Protein AF-A0A7W0FZE4-F1 (afdb_monomer_lite)

Foldseek 3Di:
DPDPVVVVVVVVVLLVVLVVLLVVLVVVLVVLVVVLVVLVVVLVVVVVPVDDPVVNVVSVVSNVVSVVSNVVSVVSNVVSHPDDWPWDFFDFVQVLLVVLLVPDDDDDDPDTPTGTGRSVVSSVVSNCVNVVVVVVVVPPPPD

pLDDT: mean 74.41, std 13.2, range [34.94, 94.12]

Radius of gyration: 22.36 Å; chains: 1; bounding box: 50×37×63 Å

Structure (mmCIF, N/CA/C/O backbone):
data_AF-A0A7W0FZE4-F1
#
_entry.id   AF-A0A7W0FZE4-F1
#
loop_
_atom_site.group_PDB
_atom_site.id
_atom_site.type_symbol
_atom_site.label_atom_id
_atom_site.label_alt_id
_atom_site.label_comp_id
_atom_site.label_asym_id
_atom_site.label_entity_id
_atom_site.label_seq_id
_atom_site.pdbx_PDB_ins_code
_atom_site.Cartn_x
_atom_site.Cartn_y
_atom_site.Cartn_z
_atom_site.occupancy
_atom_site.B_iso_or_equiv
_atom_site.auth_seq_id
_atom_site.auth_comp_id
_atom_site.auth_asym_id
_atom_site.auth_atom_id
_atom_site.pdbx_PDB_model_num
ATOM 1 N N . MET A 1 1 ? 21.174 17.751 -33.774 1.00 46.66 1 MET A N 1
ATOM 2 C CA . MET A 1 1 ? 21.409 16.702 -32.756 1.00 46.66 1 MET A CA 1
ATOM 3 C C . MET A 1 1 ? 21.814 17.358 -31.440 1.00 46.66 1 MET A C 1
ATOM 5 O O . MET A 1 1 ? 22.962 17.763 -31.316 1.00 46.66 1 MET A O 1
ATOM 9 N N . LYS A 1 2 ? 20.866 17.532 -30.505 1.00 49.03 2 LYS A N 1
ATOM 10 C CA . LYS A 1 2 ? 21.128 17.797 -29.076 1.00 49.03 2 LYS A CA 1
ATOM 11 C C . LYS A 1 2 ? 19.910 17.554 -28.127 1.00 49.03 2 LYS A C 1
ATOM 13 O O . LYS A 1 2 ? 19.638 18.433 -27.325 1.00 49.03 2 LYS A O 1
ATOM 18 N N . PRO A 1 3 ? 19.155 16.428 -28.194 1.00 51.62 3 PRO A N 1
ATOM 19 C CA . PRO A 1 3 ? 18.077 16.167 -27.219 1.00 51.62 3 PRO A CA 1
ATOM 20 C C . PRO A 1 3 ? 18.468 15.247 -26.038 1.00 51.62 3 PRO A C 1
ATOM 22 O O . PRO A 1 3 ? 17.878 15.344 -24.972 1.00 51.62 3 PRO A O 1
ATOM 25 N N . LEU A 1 4 ? 19.500 14.405 -26.175 1.00 49.78 4 LEU A N 1
ATOM 26 C CA . LEU A 1 4 ? 19.821 13.348 -25.193 1.00 49.78 4 LEU A CA 1
ATOM 27 C C . LEU A 1 4 ? 20.230 13.866 -23.801 1.00 49.78 4 LEU A C 1
ATOM 29 O O . LEU A 1 4 ? 20.031 13.186 -22.803 1.00 49.78 4 LEU A O 1
ATOM 33 N N . SER A 1 5 ? 20.828 15.056 -23.723 1.00 52.50 5 SER A N 1
ATOM 34 C CA . SER A 1 5 ? 21.363 15.599 -22.467 1.00 52.50 5 SER A CA 1
ATOM 35 C C . SER A 1 5 ? 20.271 16.100 -21.521 1.00 52.50 5 SER A C 1
ATOM 37 O O . SER A 1 5 ? 20.448 16.028 -20.312 1.00 52.50 5 SER A O 1
ATOM 39 N N . THR A 1 6 ? 19.160 16.594 -22.067 1.00 56.72 6 THR A N 1
ATOM 40 C CA . THR A 1 6 ? 18.057 17.174 -21.291 1.00 56.72 6 THR A CA 1
ATOM 41 C C . THR A 1 6 ? 17.169 16.075 -20.708 1.00 56.72 6 THR A C 1
ATOM 43 O O . THR A 1 6 ? 16.896 16.092 -19.517 1.00 56.72 6 THR A O 1
ATOM 46 N N . GLU A 1 7 ? 16.848 15.041 -21.494 1.00 57.66 7 GLU A N 1
ATOM 47 C CA . GLU A 1 7 ? 16.083 13.873 -21.020 1.00 57.66 7 GLU A CA 1
ATOM 48 C C .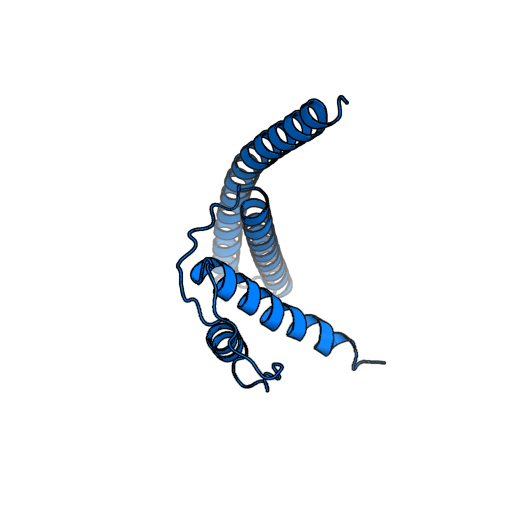 GLU A 1 7 ? 16.814 13.097 -19.908 1.00 57.66 7 GLU A C 1
ATOM 50 O O . GLU A 1 7 ? 16.187 12.626 -18.961 1.00 57.66 7 GLU A O 1
ATOM 55 N N . LEU A 1 8 ? 18.148 12.991 -19.982 1.00 58.59 8 LEU A N 1
ATOM 56 C CA . LEU A 1 8 ? 18.961 12.370 -18.927 1.00 58.59 8 LEU A CA 1
ATOM 57 C C . LEU A 1 8 ? 18.994 13.208 -17.639 1.00 58.59 8 LEU A C 1
ATOM 59 O O . LEU A 1 8 ? 18.954 12.639 -16.549 1.00 58.59 8 LEU A O 1
ATOM 63 N N . GLN A 1 9 ? 19.034 14.539 -17.753 1.00 60.41 9 GLN A N 1
ATOM 64 C CA . GLN A 1 9 ? 18.969 15.447 -16.601 1.00 60.41 9 GLN A CA 1
ATOM 65 C C . GLN A 1 9 ? 17.586 15.428 -15.936 1.00 60.41 9 GLN A C 1
ATOM 67 O O . GLN A 1 9 ? 17.497 15.416 -14.707 1.00 60.41 9 GLN A O 1
ATOM 72 N N . ASP A 1 10 ? 16.517 15.348 -16.727 1.00 63.34 10 ASP A N 1
ATOM 73 C CA . ASP A 1 10 ? 15.149 15.227 -16.218 1.00 63.34 10 ASP A CA 1
ATOM 74 C C . ASP A 1 10 ? 14.939 13.882 -15.504 1.00 63.34 10 ASP A C 1
ATOM 76 O O . ASP A 1 10 ? 14.364 13.838 -14.415 1.00 63.34 10 ASP A O 1
ATOM 80 N N . ALA A 1 11 ? 15.480 12.787 -16.052 1.00 66.50 11 ALA A N 1
ATOM 81 C CA . ALA A 1 11 ? 15.430 11.466 -15.425 1.00 66.50 11 ALA A CA 1
ATOM 82 C C . ALA A 1 11 ? 16.204 11.405 -14.094 1.00 66.50 11 ALA A C 1
ATOM 84 O O . ALA A 1 11 ? 15.741 10.788 -13.132 1.00 66.50 11 ALA A O 1
ATOM 85 N N . GLU A 1 12 ? 17.367 12.054 -14.011 1.00 68.38 12 GLU A N 1
ATOM 86 C CA . GLU A 1 12 ? 18.157 12.123 -12.779 1.00 68.38 12 GLU A CA 1
ATOM 87 C C . GLU A 1 12 ? 17.472 12.983 -11.705 1.00 68.38 12 GLU A C 1
ATOM 89 O O . GLU A 1 12 ? 17.361 12.552 -10.556 1.00 68.38 12 GLU A O 1
ATOM 94 N N . THR A 1 13 ? 16.897 14.122 -12.097 1.00 65.88 13 THR A N 1
ATOM 95 C CA . THR A 1 13 ? 16.111 14.993 -11.206 1.00 65.88 13 THR A CA 1
ATOM 96 C C . THR A 1 13 ? 14.873 14.270 -10.663 1.00 65.88 13 THR A C 1
ATOM 98 O O . THR A 1 13 ? 14.577 14.330 -9.468 1.00 65.88 13 THR A O 1
ATOM 101 N N . LEU A 1 14 ? 14.166 13.519 -11.514 1.00 64.12 14 LEU A N 1
ATOM 102 C CA . LEU A 1 14 ? 13.034 12.684 -11.102 1.00 64.12 14 LEU A CA 1
ATOM 103 C C . LEU A 1 14 ? 13.459 11.570 -10.136 1.00 64.12 14 LEU A C 1
ATOM 105 O O . LEU A 1 14 ? 12.731 11.265 -9.189 1.00 64.12 14 LEU A O 1
ATOM 109 N N . ARG A 1 15 ? 14.647 10.985 -10.325 1.00 67.75 15 ARG A N 1
ATOM 110 C CA . ARG A 1 15 ? 15.198 9.960 -9.426 1.00 67.75 15 ARG A CA 1
ATOM 111 C C . ARG A 1 15 ? 15.532 10.529 -8.048 1.00 67.75 15 ARG A C 1
ATOM 113 O O . ARG A 1 15 ? 15.237 9.891 -7.033 1.00 67.75 15 ARG A O 1
ATOM 120 N N . GLU A 1 16 ? 16.141 11.709 -7.998 1.00 67.94 16 GLU A N 1
ATOM 121 C CA . GLU A 1 16 ? 16.440 12.406 -6.743 1.00 67.94 16 GLU A CA 1
ATOM 122 C C . GLU A 1 16 ? 15.157 12.796 -6.004 1.00 67.94 16 GLU A C 1
ATOM 124 O O . GLU A 1 16 ? 15.037 12.546 -4.801 1.00 67.94 16 GLU A O 1
ATOM 129 N N . LEU A 1 17 ? 14.154 13.297 -6.731 1.00 65.06 17 LEU A N 1
ATOM 130 C CA . LEU A 1 17 ? 12.839 13.613 -6.179 1.00 65.06 17 LEU A CA 1
ATOM 131 C C . LEU A 1 17 ? 12.129 12.367 -5.632 1.00 65.06 17 LEU A C 1
ATOM 133 O O . LEU A 1 17 ? 11.588 12.408 -4.525 1.00 65.06 17 LEU A O 1
ATOM 137 N N . GLY A 1 18 ? 12.160 11.250 -6.362 1.00 68.50 18 GLY A N 1
ATOM 138 C CA . GLY A 1 18 ? 11.609 9.973 -5.904 1.00 68.50 18 GLY A CA 1
ATOM 139 C C . GLY A 1 18 ? 12.294 9.477 -4.629 1.00 68.50 18 GLY A C 1
ATOM 140 O O . GLY A 1 18 ? 11.632 9.131 -3.650 1.00 68.50 18 GLY A O 1
ATOM 141 N N . SER A 1 19 ? 13.624 9.560 -4.582 1.00 69.88 19 SER A N 1
ATOM 142 C CA . SER A 1 19 ? 14.424 9.158 -3.418 1.00 69.88 19 SER A CA 1
ATOM 143 C C . SER A 1 19 ? 14.140 10.024 -2.183 1.00 69.88 19 SER A C 1
ATOM 145 O O . SER A 1 19 ? 13.963 9.495 -1.084 1.00 69.88 19 SER A O 1
ATOM 147 N N . ALA A 1 20 ? 14.028 11.345 -2.352 1.00 67.56 20 ALA A N 1
ATOM 148 C CA . ALA A 1 20 ? 13.650 12.263 -1.277 1.00 67.56 20 ALA A CA 1
ATOM 149 C C . ALA A 1 20 ? 12.204 12.030 -0.804 1.00 67.56 20 ALA A C 1
ATOM 151 O O . ALA A 1 20 ? 11.928 12.027 0.397 1.00 67.56 20 ALA A O 1
ATOM 152 N N . SER A 1 21 ? 11.290 11.751 -1.737 1.00 70.75 21 SER A N 1
ATOM 153 C CA . SER A 1 21 ? 9.891 11.435 -1.431 1.00 70.75 21 SER A CA 1
ATOM 154 C C . SER A 1 21 ? 9.772 10.169 -0.582 1.00 70.75 21 SER A C 1
ATOM 156 O O . SER A 1 21 ? 8.981 10.131 0.356 1.00 70.75 21 SER A O 1
ATOM 158 N N . VAL A 1 22 ? 10.605 9.152 -0.824 1.00 76.25 22 VAL A N 1
ATOM 159 C CA . VAL A 1 22 ? 10.628 7.924 -0.010 1.00 76.25 22 VAL A CA 1
ATOM 160 C C . VAL A 1 22 ? 10.964 8.209 1.457 1.00 76.25 22 VAL A C 1
ATOM 162 O O . VAL A 1 22 ? 10.358 7.599 2.340 1.00 76.25 22 VAL A O 1
ATOM 165 N N . LEU A 1 23 ? 11.896 9.128 1.729 1.00 72.75 23 LEU A N 1
ATOM 166 C CA . LEU A 1 23 ? 12.261 9.515 3.097 1.00 72.75 23 LEU A CA 1
ATOM 167 C C . LEU A 1 23 ? 11.112 10.245 3.797 1.00 72.75 23 LEU A C 1
ATOM 169 O O . LEU A 1 23 ? 10.756 9.894 4.921 1.00 72.75 23 LEU A O 1
ATOM 173 N N . ILE A 1 24 ? 10.482 11.200 3.108 1.00 73.94 24 ILE A N 1
ATOM 174 C CA . ILE A 1 24 ? 9.323 11.938 3.632 1.00 73.94 24 ILE A CA 1
ATOM 175 C C . ILE A 1 24 ? 8.182 10.971 3.957 1.00 73.94 24 ILE A C 1
ATOM 177 O O . ILE A 1 24 ? 7.572 11.043 5.023 1.00 73.94 24 ILE A O 1
ATOM 181 N N . VAL A 1 25 ? 7.913 10.025 3.060 1.00 79.69 25 VAL A N 1
ATOM 182 C CA . VAL A 1 25 ? 6.827 9.070 3.257 1.00 79.69 25 VAL A CA 1
ATOM 183 C C . VAL A 1 25 ? 7.134 8.065 4.372 1.00 79.69 25 VAL A C 1
ATOM 185 O O . VAL A 1 25 ? 6.227 7.674 5.107 1.00 79.69 25 VAL A O 1
ATOM 188 N N . HIS A 1 26 ? 8.394 7.665 4.553 1.00 78.25 26 HIS A N 1
ATOM 189 C CA . HIS A 1 26 ? 8.792 6.856 5.705 1.00 78.25 26 HIS A CA 1
ATOM 190 C C . HIS A 1 26 ? 8.488 7.572 7.032 1.00 78.25 26 HIS A C 1
ATOM 192 O O . HIS A 1 26 ? 7.873 6.981 7.924 1.00 78.25 26 HIS A O 1
ATOM 198 N N . ASP A 1 27 ? 8.862 8.846 7.150 1.00 78.25 27 ASP A N 1
ATOM 199 C CA . ASP A 1 27 ? 8.615 9.629 8.363 1.00 78.25 27 ASP A CA 1
ATOM 200 C C . ASP A 1 27 ? 7.121 9.830 8.624 1.00 78.25 27 ASP A C 1
ATOM 202 O O . ASP A 1 27 ? 6.651 9.624 9.748 1.00 78.25 27 ASP A O 1
ATOM 206 N N . LEU A 1 28 ? 6.344 10.130 7.583 1.00 77.56 28 LEU A N 1
ATOM 207 C CA . LEU A 1 28 ? 4.891 10.229 7.697 1.00 77.56 28 LEU A CA 1
ATOM 208 C C . LEU A 1 28 ? 4.257 8.885 8.100 1.00 77.56 28 LEU A C 1
ATOM 210 O O . LEU A 1 28 ? 3.383 8.856 8.968 1.00 77.56 28 LEU A O 1
ATOM 214 N N . LYS A 1 29 ? 4.730 7.752 7.559 1.00 80.69 29 LYS A N 1
ATOM 215 C CA . LYS A 1 29 ? 4.275 6.408 7.960 1.00 80.69 29 LYS A CA 1
ATOM 216 C C . LYS A 1 29 ? 4.516 6.147 9.441 1.00 80.69 29 LYS A C 1
ATOM 218 O O . LYS A 1 29 ? 3.639 5.604 10.116 1.00 80.69 29 LYS A O 1
ATOM 223 N N . ASN A 1 30 ? 5.658 6.576 9.966 1.00 75.94 30 ASN A N 1
ATOM 224 C CA . ASN A 1 30 ? 5.944 6.471 11.392 1.00 75.94 30 ASN A CA 1
ATOM 225 C C . ASN A 1 30 ? 5.002 7.338 12.234 1.00 75.94 30 ASN A C 1
ATOM 227 O O . ASN A 1 30 ? 4.467 6.848 13.232 1.00 75.94 30 ASN A O 1
ATOM 231 N N . GLN A 1 31 ? 4.730 8.578 11.817 1.00 78.12 31 GLN A N 1
ATOM 232 C CA . GLN A 1 31 ? 3.784 9.446 12.524 1.00 78.12 31 GLN A CA 1
ATOM 233 C C . GLN A 1 31 ? 2.360 8.874 12.535 1.00 78.12 31 GLN A C 1
ATOM 235 O O . GLN A 1 31 ? 1.725 8.841 13.592 1.00 78.12 31 GLN A O 1
ATOM 240 N N . LEU A 1 32 ? 1.872 8.353 11.404 1.00 84.69 32 LEU A N 1
ATOM 241 C CA . LEU A 1 32 ? 0.543 7.738 11.339 1.00 84.69 32 LEU A CA 1
ATOM 242 C C . LEU A 1 32 ? 0.441 6.471 12.188 1.00 84.69 32 LEU A C 1
ATOM 244 O O . LEU A 1 3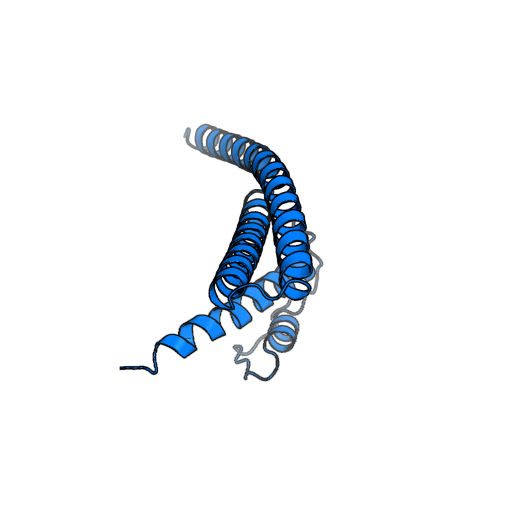2 ? -0.564 6.273 12.871 1.00 84.69 32 LEU A O 1
ATOM 248 N N . ASN A 1 33 ? 1.481 5.633 12.199 1.00 78.38 33 ASN A N 1
ATOM 249 C CA . ASN A 1 33 ? 1.520 4.455 13.065 1.00 78.38 33 ASN A CA 1
ATOM 250 C C . ASN A 1 33 ? 1.474 4.847 14.550 1.00 78.38 33 ASN A C 1
ATOM 252 O O . ASN A 1 33 ? 0.752 4.220 15.329 1.00 78.38 33 ASN A O 1
ATOM 256 N N . GLY A 1 34 ? 2.187 5.911 14.937 1.00 76.81 34 GLY A N 1
ATOM 257 C CA . GLY A 1 34 ? 2.117 6.480 16.283 1.00 76.81 34 GLY A CA 1
ATOM 258 C C . GLY A 1 34 ? 0.708 6.967 16.635 1.00 76.81 34 GLY A C 1
ATOM 259 O O . GLY A 1 34 ? 0.152 6.574 17.661 1.00 76.81 34 GLY A O 1
ATOM 260 N N . LEU A 1 35 ? 0.082 7.753 15.753 1.00 80.81 35 LEU A N 1
ATOM 261 C CA . LEU A 1 35 ? -1.298 8.226 15.923 1.00 80.81 35 LEU A CA 1
ATOM 262 C C . LEU A 1 35 ? -2.297 7.068 16.034 1.00 80.81 35 LEU A C 1
ATOM 264 O O . LEU A 1 35 ? -3.182 7.101 16.891 1.00 80.81 35 LEU A O 1
ATOM 268 N N . LYS A 1 36 ? -2.128 6.010 15.232 1.00 83.44 36 LYS A N 1
ATOM 269 C CA . LYS A 1 36 ? -2.979 4.815 15.276 1.00 83.44 36 LYS A CA 1
ATOM 270 C C . LYS A 1 36 ? -2.872 4.115 16.626 1.00 83.44 36 LYS A C 1
ATOM 272 O O . LYS A 1 36 ? -3.894 3.705 17.179 1.00 83.44 36 LYS A O 1
ATOM 277 N N . LEU A 1 37 ? -1.661 3.993 17.173 1.00 79.12 37 LEU A N 1
ATOM 278 C CA . LEU A 1 37 ? -1.435 3.401 18.492 1.00 79.12 37 LEU A CA 1
ATOM 279 C C . LEU A 1 37 ? -2.161 4.195 19.585 1.00 79.12 37 LEU A C 1
ATOM 281 O O . LEU A 1 37 ? -2.885 3.604 20.389 1.00 79.12 37 LEU A O 1
ATOM 285 N N . TYR A 1 38 ? -2.025 5.525 19.581 1.00 75.69 38 TYR A N 1
ATOM 286 C CA . TYR A 1 38 ? -2.707 6.388 20.547 1.00 75.69 38 TYR A CA 1
ATOM 287 C C . TYR A 1 38 ? -4.231 6.325 20.409 1.00 75.69 38 TYR A C 1
ATOM 289 O O . TYR A 1 38 ? -4.924 6.175 21.416 1.00 75.69 38 TYR A O 1
ATOM 297 N N . ALA A 1 39 ? -4.759 6.364 19.183 1.00 81.38 39 ALA A N 1
ATOM 298 C CA . ALA A 1 39 ? -6.191 6.238 18.923 1.00 81.38 39 ALA A CA 1
ATOM 299 C C . ALA A 1 39 ? -6.734 4.871 19.374 1.00 81.38 39 ALA A C 1
ATOM 301 O O . ALA A 1 39 ? -7.775 4.796 20.023 1.00 81.38 39 ALA A O 1
ATOM 302 N N . THR A 1 40 ? -5.994 3.788 19.121 1.00 79.31 40 THR A N 1
ATOM 303 C CA . THR A 1 40 ? -6.359 2.431 19.563 1.00 79.31 40 THR A CA 1
ATOM 304 C C . THR A 1 40 ? -6.358 2.317 21.088 1.00 79.31 40 THR A C 1
ATOM 306 O O . THR A 1 40 ? -7.278 1.742 21.673 1.00 79.31 40 THR A O 1
ATOM 309 N N . PHE A 1 41 ? -5.351 2.889 21.755 1.00 79.44 41 PHE A N 1
ATOM 310 C CA . PHE A 1 41 ? -5.291 2.927 23.215 1.00 79.44 41 PHE A CA 1
ATOM 311 C C . PHE A 1 41 ? -6.452 3.733 23.809 1.00 79.44 41 PHE A C 1
ATOM 313 O O . PHE A 1 41 ? -7.083 3.290 24.773 1.00 79.44 41 PHE A O 1
ATOM 320 N N . LEU A 1 42 ? -6.772 4.883 23.209 1.00 80.50 42 LEU A N 1
ATOM 321 C CA . LEU A 1 42 ? -7.904 5.711 23.612 1.00 80.50 42 LEU A CA 1
ATOM 322 C C . LEU A 1 42 ? -9.227 4.952 23.458 1.00 80.50 42 LEU A C 1
ATOM 324 O O . LEU A 1 42 ? -9.998 4.915 24.418 1.00 80.50 42 LEU A O 1
ATOM 328 N N . ARG A 1 43 ? -9.435 4.264 22.325 1.00 80.88 43 ARG A N 1
ATOM 329 C CA . ARG A 1 43 ? -10.609 3.407 22.091 1.00 80.88 43 ARG A CA 1
ATOM 330 C C . ARG A 1 43 ? -10.760 2.360 23.189 1.00 80.88 43 ARG A C 1
ATOM 332 O O . ARG A 1 43 ? -11.789 2.306 23.849 1.00 80.88 43 ARG A O 1
ATOM 339 N N . LYS A 1 44 ? -9.695 1.602 23.465 1.00 81.06 44 LYS A N 1
ATOM 340 C CA . LYS A 1 44 ? -9.689 0.535 24.479 1.00 81.06 44 LYS A CA 1
ATOM 341 C C . LYS A 1 44 ? -9.949 1.055 25.898 1.00 81.06 44 LYS A C 1
ATOM 343 O O . LYS A 1 44 ? -10.507 0.343 26.729 1.00 81.06 44 LYS A O 1
ATOM 348 N N . ARG A 1 45 ? -9.522 2.283 26.212 1.00 77.25 45 ARG A N 1
ATOM 349 C CA . ARG A 1 45 ? -9.806 2.931 27.504 1.00 77.25 45 ARG A CA 1
ATOM 350 C C . ARG A 1 45 ? -11.263 3.387 27.598 1.00 77.25 45 ARG A C 1
ATOM 352 O O . ARG A 1 45 ? -11.856 3.313 28.671 1.00 77.25 45 ARG A O 1
ATOM 359 N N . MET A 1 46 ? -11.826 3.839 26.483 1.00 78.81 46 MET A N 1
ATOM 360 C CA . MET A 1 46 ? -13.217 4.267 26.401 1.00 78.81 46 MET A CA 1
ATOM 361 C C . MET A 1 46 ? -14.192 3.100 26.377 1.00 78.81 46 MET A C 1
ATOM 363 O O . MET A 1 46 ? -15.221 3.221 27.006 1.00 78.81 46 MET A O 1
ATOM 367 N N . GLU A 1 47 ? -13.845 1.955 25.789 1.00 78.06 47 GLU A N 1
ATOM 368 C CA . GLU A 1 47 ? -14.638 0.715 25.885 1.00 78.06 47 GLU A CA 1
ATOM 369 C C . GLU A 1 47 ? -14.792 0.227 27.343 1.00 78.06 47 GLU A C 1
ATOM 371 O O . GLU A 1 47 ? -15.754 -0.455 27.676 1.00 78.06 47 GLU A O 1
ATOM 376 N N . LYS A 1 48 ? -13.844 0.572 28.230 1.00 75.44 48 LYS A N 1
ATOM 377 C CA . LYS A 1 48 ? -13.875 0.236 29.668 1.00 75.44 48 LYS A CA 1
ATOM 378 C C . LYS A 1 48 ? -14.608 1.256 30.540 1.00 75.44 48 LYS A C 1
ATOM 380 O O . LYS A 1 48 ? -14.794 1.014 31.728 1.00 75.44 48 LYS A O 1
ATOM 385 N N . SER A 1 49 ? -14.934 2.414 29.982 1.00 64.31 49 SER A N 1
ATOM 386 C CA . SER A 1 49 ? -15.680 3.472 30.659 1.00 64.31 49 SER A CA 1
ATOM 387 C C . SER A 1 49 ? -17.079 3.476 30.037 1.00 64.31 49 SER A C 1
ATOM 389 O O . SER A 1 49 ? -17.183 3.221 28.848 1.00 64.31 49 SER A O 1
ATOM 391 N N . GLU A 1 50 ? -18.161 3.758 30.758 1.00 70.75 50 GLU A N 1
ATOM 392 C CA . GLU A 1 50 ? -19.514 3.870 30.161 1.00 70.75 50 GLU A CA 1
ATOM 393 C C . GLU A 1 50 ? -19.644 5.150 29.300 1.00 70.75 50 GLU A C 1
ATOM 395 O O . GLU A 1 50 ? -20.447 6.041 29.563 1.00 70.75 50 GLU A O 1
ATOM 400 N N . ARG A 1 51 ? -18.762 5.306 28.310 1.00 66.81 51 ARG A N 1
ATOM 401 C CA . ARG A 1 51 ? -18.674 6.455 27.412 1.00 66.81 51 ARG A CA 1
ATOM 402 C C . ARG A 1 51 ? -19.735 6.346 26.310 1.00 66.81 51 ARG A C 1
ATOM 404 O O . ARG A 1 51 ? -20.078 5.231 25.917 1.00 66.81 51 ARG A O 1
ATOM 411 N N . PRO A 1 52 ? -20.219 7.480 25.771 1.00 73.94 52 PRO A N 1
ATOM 412 C CA . PRO A 1 52 ? -21.205 7.483 24.693 1.00 73.94 52 PRO A CA 1
ATOM 413 C C . PRO A 1 52 ? -20.702 6.738 23.447 1.00 73.94 52 PRO A C 1
ATOM 415 O O . PRO A 1 52 ? -19.535 6.871 23.070 1.00 73.94 52 PRO A O 1
ATOM 418 N N . ALA A 1 53 ? -21.592 5.991 22.787 1.00 73.50 53 ALA A N 1
ATOM 419 C CA . ALA A 1 53 ? -21.281 5.219 21.578 1.00 73.50 53 ALA A CA 1
ATOM 420 C C . ALA A 1 53 ? -20.695 6.091 20.448 1.00 73.50 53 ALA A C 1
ATOM 422 O O . ALA A 1 53 ? -19.768 5.666 19.758 1.00 73.50 53 ALA A O 1
ATOM 423 N N . ASP A 1 54 ? -21.156 7.336 20.333 1.00 67.44 54 ASP A N 1
ATOM 424 C CA . ASP A 1 54 ? -20.721 8.305 19.321 1.00 67.44 54 ASP A CA 1
ATOM 425 C C . ASP A 1 54 ? -19.218 8.637 19.426 1.00 67.44 54 ASP A C 1
ATOM 427 O O . ASP A 1 54 ? -18.525 8.810 18.416 1.00 67.44 54 ASP A O 1
ATOM 431 N N . GLU A 1 55 ? -18.669 8.684 20.649 1.00 72.62 55 GLU A N 1
ATOM 432 C CA . GLU A 1 55 ? -17.238 8.936 20.851 1.00 72.62 55 GLU A CA 1
ATOM 433 C C . GLU A 1 55 ? -16.392 7.723 20.408 1.00 72.62 55 GLU A C 1
ATOM 435 O O . GLU A 1 55 ? -15.304 7.887 19.848 1.00 72.62 55 GLU A O 1
ATOM 440 N N . LEU A 1 56 ? -16.897 6.498 20.608 1.00 76.69 56 LEU A N 1
ATOM 441 C CA . LEU A 1 56 ? -16.245 5.266 20.149 1.00 76.69 56 LEU A CA 1
ATOM 442 C C . LEU A 1 56 ? -16.281 5.139 18.622 1.00 76.69 56 LEU A C 1
ATOM 444 O O . LEU A 1 56 ? -15.267 4.778 18.016 1.00 76.69 56 LEU A O 1
ATOM 448 N N . GLU A 1 57 ? -17.408 5.481 17.995 1.00 75.00 57 GLU A N 1
ATOM 449 C CA . GLU A 1 57 ? -17.546 5.502 16.536 1.00 75.00 57 GLU A CA 1
ATOM 450 C C . GLU A 1 57 ? -16.593 6.525 15.900 1.00 75.00 57 GLU A C 1
ATOM 452 O O . GLU A 1 57 ? -15.906 6.224 14.920 1.00 75.00 57 GLU A O 1
ATOM 457 N N . THR A 1 58 ? -16.478 7.716 16.495 1.00 75.19 58 THR A N 1
ATOM 458 C CA . THR A 1 58 ? -15.549 8.759 16.034 1.00 75.19 58 THR A CA 1
ATOM 459 C C . THR A 1 58 ? -14.100 8.266 16.049 1.00 75.19 58 THR A C 1
ATOM 461 O O . THR A 1 58 ? -13.355 8.466 15.085 1.00 75.19 58 THR A O 1
ATOM 464 N N . ILE A 1 59 ? -13.692 7.554 17.103 1.00 82.56 59 ILE A N 1
ATOM 465 C CA . ILE A 1 59 ? -12.347 6.973 17.185 1.00 82.56 59 ILE A CA 1
ATOM 466 C C . ILE A 1 59 ? -12.160 5.840 16.177 1.00 82.56 59 ILE A C 1
ATOM 468 O O . ILE A 1 59 ? -11.092 5.738 15.573 1.00 82.56 59 ILE A O 1
ATOM 472 N N . ALA A 1 60 ? -13.176 5.006 15.954 1.00 78.06 60 ALA A N 1
ATOM 473 C CA . ALA A 1 60 ? -13.116 3.971 14.927 1.00 78.06 60 ALA A CA 1
ATOM 474 C C . ALA A 1 60 ? -12.890 4.580 13.530 1.00 78.06 60 ALA A C 1
ATOM 476 O O . ALA A 1 60 ? -12.011 4.119 12.799 1.00 78.06 60 ALA A O 1
ATOM 477 N N . LYS A 1 61 ? -13.598 5.669 13.196 1.00 76.44 61 LYS A N 1
ATOM 478 C CA . LYS A 1 61 ? -13.408 6.412 11.938 1.00 76.44 61 LYS A CA 1
ATOM 479 C C . LYS A 1 61 ? -12.012 7.033 11.828 1.00 76.44 61 LYS A C 1
ATOM 481 O O . LYS A 1 61 ? -11.408 6.962 10.759 1.00 76.44 61 LYS A O 1
ATOM 486 N N . LEU A 1 62 ? -11.472 7.585 12.919 1.00 79.38 62 LEU A N 1
ATOM 487 C CA . LEU A 1 62 ? -10.096 8.101 12.961 1.00 79.38 62 LEU A CA 1
ATOM 488 C C . LEU A 1 62 ? -9.063 7.001 12.698 1.00 79.38 62 LEU A C 1
ATOM 490 O O . LEU A 1 62 ? -8.173 7.186 11.871 1.00 79.38 62 LEU A O 1
ATOM 494 N N . ILE A 1 63 ? -9.196 5.845 13.354 1.00 81.25 63 ILE A N 1
ATOM 495 C CA . ILE A 1 63 ? -8.306 4.696 13.135 1.00 81.25 63 ILE A CA 1
ATOM 496 C C . ILE A 1 63 ? -8.369 4.247 11.671 1.00 81.25 63 ILE A C 1
ATOM 498 O O . ILE A 1 63 ? -7.321 4.094 11.047 1.00 81.25 63 ILE A O 1
ATOM 502 N N . ALA A 1 64 ? -9.571 4.112 11.103 1.00 76.25 64 ALA A N 1
ATOM 503 C CA . ALA A 1 64 ? -9.744 3.731 9.702 1.00 76.25 64 ALA A CA 1
ATOM 5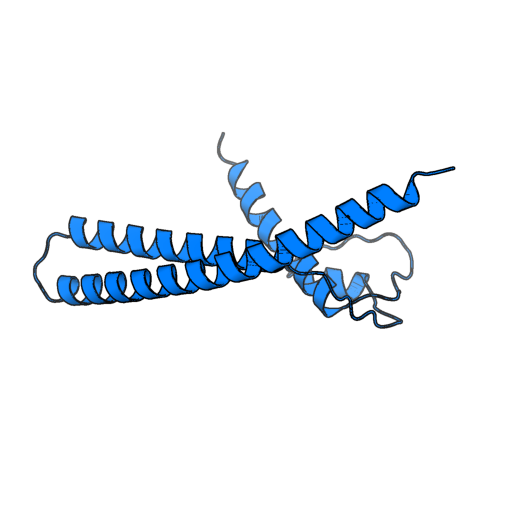04 C C . ALA A 1 64 ? -9.119 4.755 8.734 1.00 76.25 64 ALA A C 1
ATOM 506 O O . ALA A 1 64 ? -8.505 4.381 7.737 1.00 76.25 64 ALA A O 1
ATOM 507 N N . GLY A 1 65 ? -9.231 6.055 9.028 1.00 76.31 65 GLY A N 1
ATOM 508 C CA . GLY A 1 65 ? -8.578 7.110 8.249 1.00 76.31 65 GLY A CA 1
ATOM 509 C C . GLY A 1 65 ? -7.049 7.024 8.287 1.00 76.31 65 GLY A C 1
ATOM 510 O O . GLY A 1 65 ? -6.403 7.136 7.247 1.00 76.31 65 GLY A O 1
ATOM 511 N N . LEU A 1 66 ? -6.474 6.763 9.465 1.00 83.00 66 LEU A N 1
ATOM 512 C CA . LEU A 1 66 ? -5.028 6.573 9.634 1.00 83.00 66 LEU A CA 1
ATOM 513 C C . LEU A 1 66 ? -4.519 5.337 8.885 1.00 83.00 66 LEU A C 1
ATOM 515 O O . LEU A 1 66 ? -3.444 5.378 8.291 1.00 83.00 66 LEU A O 1
ATOM 519 N N . GLU A 1 67 ? -5.290 4.250 8.890 1.00 81.00 67 GLU A N 1
ATOM 520 C CA . GLU A 1 67 ? -4.967 3.036 8.137 1.00 81.00 67 GLU A CA 1
ATOM 521 C C . GLU A 1 67 ? -4.953 3.282 6.629 1.00 81.00 67 GLU A C 1
ATOM 523 O O . GLU A 1 67 ? -3.988 2.892 5.970 1.00 81.00 67 GLU A O 1
ATOM 528 N N . ARG A 1 68 ? -5.966 3.980 6.094 1.00 77.00 68 ARG A N 1
ATOM 529 C CA . ARG A 1 68 ? -6.004 4.357 4.673 1.00 77.00 68 ARG A CA 1
ATOM 5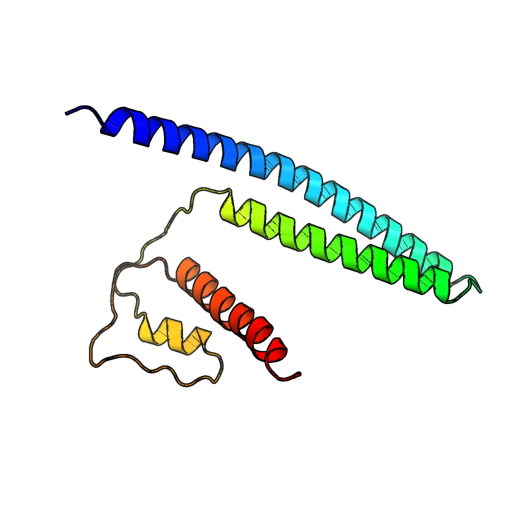30 C C . ARG A 1 68 ? -4.796 5.201 4.282 1.00 77.00 68 ARG A C 1
ATOM 532 O O . ARG A 1 68 ? -4.063 4.825 3.376 1.00 77.00 68 ARG A O 1
ATOM 539 N N . ALA A 1 69 ? -4.514 6.261 5.037 1.00 75.56 69 ALA A N 1
ATOM 540 C CA . ALA A 1 69 ? -3.382 7.136 4.749 1.00 75.56 69 ALA A CA 1
ATOM 541 C C . ALA A 1 69 ? -2.024 6.402 4.838 1.00 75.56 69 ALA A C 1
ATOM 543 O O . ALA A 1 69 ? -1.126 6.654 4.034 1.00 75.56 69 ALA A O 1
ATOM 544 N N . ALA A 1 70 ? -1.864 5.436 5.753 1.00 77.94 70 ALA A N 1
ATOM 545 C CA . ALA A 1 70 ? -0.675 4.578 5.802 1.00 77.94 70 ALA A CA 1
ATOM 546 C C . ALA A 1 70 ? -0.552 3.647 4.577 1.00 77.94 70 ALA A C 1
ATOM 548 O O . ALA A 1 70 ? 0.567 3.366 4.120 1.00 77.94 70 ALA A O 1
ATOM 549 N N . GLY A 1 71 ? -1.686 3.184 4.044 1.00 75.62 71 GLY A N 1
ATOM 550 C CA . GLY A 1 71 ? -1.775 2.442 2.787 1.00 75.62 71 GLY A CA 1
ATOM 551 C C . GLY A 1 71 ? -1.336 3.284 1.589 1.00 75.62 71 GLY A C 1
ATOM 552 O O . GLY A 1 71 ? -0.401 2.894 0.887 1.00 75.62 71 GLY A O 1
ATOM 553 N N . ASP A 1 72 ? -1.917 4.473 1.425 1.00 74.56 72 ASP A N 1
ATOM 554 C CA . ASP A 1 72 ? -1.619 5.399 0.321 1.00 74.56 72 ASP A CA 1
ATOM 555 C C . ASP A 1 72 ? -0.136 5.786 0.286 1.00 74.56 72 ASP A C 1
ATOM 557 O O . ASP A 1 72 ? 0.522 5.775 -0.753 1.00 74.56 72 ASP A O 1
ATOM 561 N N . MET A 1 73 ? 0.444 6.037 1.455 1.00 77.12 73 MET A N 1
ATOM 562 C CA . MET A 1 73 ? 1.876 6.285 1.593 1.00 77.12 73 MET A CA 1
ATOM 563 C C . MET A 1 73 ? 2.739 5.093 1.180 1.00 77.12 73 MET A C 1
ATOM 565 O O . MET A 1 73 ? 3.776 5.249 0.537 1.00 77.12 73 MET A O 1
ATOM 569 N N . THR A 1 74 ? 2.320 3.876 1.513 1.00 76.44 74 THR A N 1
ATOM 570 C CA . THR A 1 74 ? 3.052 2.682 1.077 1.00 76.44 74 THR A CA 1
ATOM 571 C C . THR A 1 74 ? 3.054 2.569 -0.453 1.00 76.44 74 THR A C 1
ATOM 573 O O . THR A 1 74 ? 4.085 2.213 -1.028 1.00 76.44 74 THR A O 1
ATOM 576 N N . LEU A 1 75 ? 1.960 2.959 -1.118 1.00 70.75 75 LEU A N 1
ATOM 577 C CA . LEU A 1 75 ? 1.900 3.053 -2.580 1.00 70.75 75 LEU A CA 1
ATOM 578 C C . LEU A 1 75 ? 2.826 4.149 -3.126 1.00 70.75 75 LEU A C 1
ATOM 580 O O . LEU A 1 75 ? 3.595 3.881 -4.046 1.00 70.75 75 LEU A O 1
ATOM 584 N N . LEU A 1 76 ? 2.828 5.348 -2.534 1.00 70.94 76 LEU A N 1
ATOM 585 C CA . LEU A 1 76 ? 3.718 6.441 -2.952 1.00 70.94 76 LEU A CA 1
ATOM 586 C C . LEU A 1 76 ? 5.203 6.063 -2.858 1.00 70.94 76 LEU A C 1
ATOM 588 O O . LEU A 1 76 ? 5.965 6.345 -3.779 1.00 70.94 76 LEU A O 1
ATOM 592 N N . VAL A 1 77 ? 5.624 5.369 -1.794 1.00 73.75 77 VAL A N 1
ATOM 593 C CA . VAL A 1 77 ? 7.004 4.849 -1.680 1.00 73.75 77 VAL A CA 1
ATOM 594 C C . VAL A 1 77 ? 7.309 3.844 -2.778 1.00 73.75 77 VAL A C 1
ATOM 596 O O . VAL A 1 77 ? 8.412 3.854 -3.320 1.00 73.75 77 VAL A O 1
ATOM 599 N N . ARG A 1 78 ? 6.354 2.965 -3.091 1.00 70.38 78 ARG A N 1
ATOM 600 C CA . ARG A 1 78 ? 6.525 1.937 -4.117 1.00 70.38 78 ARG A CA 1
ATOM 601 C C . ARG A 1 78 ? 6.725 2.558 -5.499 1.00 70.38 78 ARG A C 1
ATOM 603 O O . ARG A 1 78 ? 7.623 2.125 -6.209 1.00 70.38 78 ARG A O 1
ATOM 610 N N . TYR A 1 79 ? 5.963 3.596 -5.841 1.00 66.94 79 TYR A N 1
ATOM 611 C CA . TYR A 1 79 ? 6.110 4.310 -7.116 1.00 66.94 79 TYR A CA 1
ATOM 612 C C . TYR A 1 79 ? 7.285 5.297 -7.145 1.00 66.94 79 TYR A C 1
ATOM 614 O O . TYR A 1 79 ? 7.806 5.592 -8.215 1.00 66.94 79 TYR A O 1
ATOM 622 N N . GLY A 1 80 ? 7.725 5.796 -5.987 1.00 66.88 80 GLY A N 1
ATOM 623 C CA . GLY A 1 80 ? 8.855 6.722 -5.883 1.00 66.88 80 GLY A CA 1
ATOM 624 C C . GLY A 1 80 ? 10.235 6.061 -5.961 1.00 66.88 80 GLY A C 1
ATOM 625 O O . GLY A 1 80 ? 11.237 6.765 -6.088 1.00 66.88 80 GLY A O 1
ATOM 626 N N . ARG A 1 81 ? 10.325 4.728 -5.867 1.00 68.12 81 ARG A N 1
ATOM 627 C CA . ARG A 1 81 ? 11.600 4.000 -5.957 1.00 68.12 81 ARG A CA 1
ATOM 628 C C . ARG A 1 81 ? 11.913 3.591 -7.398 1.00 68.12 81 ARG A C 1
ATOM 630 O O . ARG A 1 81 ? 11.009 3.159 -8.109 1.00 68.12 81 ARG A O 1
ATOM 637 N N . PRO A 1 82 ? 13.193 3.637 -7.816 1.00 67.00 82 PRO A N 1
ATOM 638 C CA . PRO A 1 82 ? 13.622 3.019 -9.064 1.00 67.00 82 PRO A CA 1
ATOM 639 C C . PRO A 1 82 ? 13.225 1.541 -9.099 1.00 67.00 82 PRO A C 1
ATOM 641 O O . PRO A 1 82 ? 13.485 0.798 -8.150 1.00 67.00 82 PRO A O 1
ATOM 644 N N . LEU A 1 83 ? 12.596 1.119 -10.194 1.00 71.31 83 LEU A N 1
ATOM 645 C CA . LEU A 1 83 ? 12.188 -0.266 -10.383 1.00 71.31 83 LEU A CA 1
ATOM 646 C C . LEU A 1 83 ? 13.392 -1.087 -10.872 1.00 71.31 83 LEU A C 1
ATOM 648 O O . LEU A 1 83 ? 13.726 -1.083 -12.056 1.00 71.31 83 LEU A O 1
ATOM 652 N N . GLU A 1 84 ? 14.068 -1.782 -9.960 1.00 79.38 84 GLU A N 1
ATOM 653 C CA . GLU A 1 84 ? 15.142 -2.717 -10.314 1.00 79.38 84 GLU A CA 1
ATOM 654 C C . GLU A 1 84 ? 14.556 -4.071 -10.733 1.00 79.38 84 GLU A C 1
ATOM 656 O O . GLU A 1 84 ? 14.291 -4.937 -9.900 1.00 79.38 84 GLU A O 1
ATOM 661 N N . LEU A 1 85 ? 14.350 -4.252 -12.039 1.00 86.06 85 LEU A N 1
ATOM 662 C CA . LEU A 1 85 ? 13.807 -5.492 -12.596 1.00 86.06 85 LEU A CA 1
ATOM 663 C C . LEU A 1 85 ? 14.864 -6.602 -12.650 1.00 86.06 85 LEU A C 1
ATOM 665 O O . LEU A 1 85 ? 15.890 -6.483 -13.323 1.00 86.06 85 LEU A O 1
ATOM 669 N N . ARG A 1 86 ? 14.567 -7.735 -12.016 1.00 88.88 86 ARG A N 1
ATOM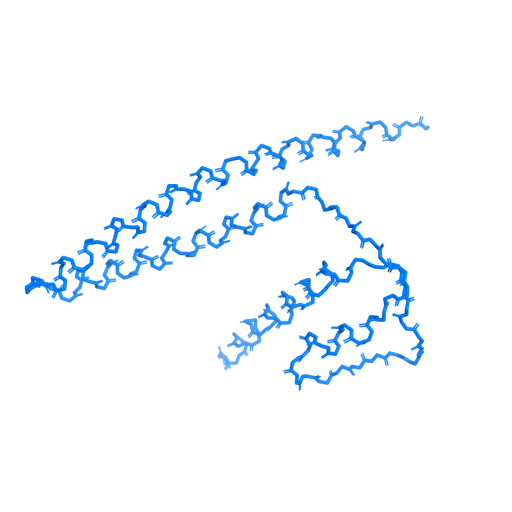 670 C CA . ARG A 1 86 ? 15.359 -8.969 -12.034 1.00 88.88 86 ARG A CA 1
ATOM 671 C C . ARG A 1 86 ? 14.815 -9.925 -13.088 1.00 88.88 86 ARG A C 1
ATOM 673 O O . ARG A 1 86 ? 14.143 -10.907 -12.772 1.00 88.88 86 ARG A O 1
ATOM 680 N N . ARG A 1 87 ? 15.099 -9.627 -14.356 1.00 91.56 87 ARG A N 1
ATOM 681 C CA . ARG A 1 87 ? 14.627 -10.445 -15.481 1.00 91.56 87 ARG A CA 1
ATOM 682 C C . ARG A 1 87 ? 15.187 -11.867 -15.408 1.00 91.56 87 ARG A C 1
ATOM 684 O O . ARG A 1 87 ? 16.388 -12.055 -15.224 1.00 91.56 87 ARG A O 1
ATOM 691 N N . ARG A 1 88 ? 14.310 -12.857 -15.567 1.00 90.62 88 ARG A N 1
ATOM 692 C CA . ARG A 1 88 ? 14.638 -14.277 -15.691 1.00 90.62 88 ARG A CA 1
ATOM 693 C C . ARG A 1 88 ? 14.197 -14.762 -17.073 1.00 90.62 88 ARG A C 1
ATOM 695 O O . ARG A 1 88 ? 13.059 -14.479 -17.458 1.00 90.62 88 ARG A O 1
ATOM 702 N N . PRO A 1 89 ? 15.064 -15.474 -17.807 1.00 90.31 89 PRO A N 1
ATOM 703 C CA . PRO A 1 89 ? 14.702 -16.006 -19.109 1.00 90.31 89 PRO A CA 1
ATOM 704 C C . PRO A 1 89 ? 13.659 -17.117 -19.000 1.00 90.31 89 PRO A C 1
ATOM 706 O O . PRO A 1 89 ? 13.603 -17.823 -17.991 1.00 90.31 89 PRO A O 1
ATOM 709 N N . GLY A 1 90 ? 12.852 -17.276 -20.052 1.00 90.81 90 GLY A N 1
ATOM 710 C CA . GLY A 1 90 ? 11.848 -18.344 -20.152 1.00 90.81 90 GLY A CA 1
ATOM 711 C C . GLY A 1 90 ? 10.680 -18.196 -19.173 1.00 90.81 90 GLY A C 1
ATOM 712 O O . GLY A 1 90 ? 10.162 -19.189 -18.666 1.00 90.81 90 GLY A O 1
ATOM 713 N N . THR A 1 91 ? 10.297 -16.961 -18.848 1.00 92.12 91 THR A N 1
ATOM 714 C CA . THR A 1 91 ? 9.102 -16.706 -18.043 1.00 92.12 91 THR A CA 1
ATOM 715 C C . THR A 1 91 ? 7.858 -16.830 -18.921 1.00 92.12 91 THR A C 1
ATOM 717 O O . THR A 1 91 ? 7.660 -16.008 -19.810 1.00 92.12 91 THR A O 1
ATOM 720 N N . ASP A 1 92 ? 7.020 -17.822 -18.621 1.00 90.31 92 ASP A N 1
ATOM 721 C CA . ASP A 1 92 ? 5.707 -18.055 -19.239 1.00 90.31 92 ASP A CA 1
ATOM 722 C C . ASP A 1 92 ? 4.661 -17.065 -18.690 1.00 90.31 92 ASP A C 1
ATOM 724 O O . ASP A 1 92 ? 4.216 -17.173 -17.538 1.00 90.31 92 ASP A O 1
ATOM 728 N N . LEU A 1 93 ? 4.278 -16.082 -19.510 1.00 89.19 93 LEU A N 1
ATOM 729 C CA . LEU A 1 93 ? 3.291 -15.061 -19.151 1.00 89.19 93 LEU A CA 1
ATOM 730 C C . LEU A 1 93 ? 1.868 -15.616 -19.039 1.00 89.19 93 LEU A C 1
ATOM 732 O O . LEU A 1 93 ? 1.106 -15.152 -18.189 1.00 89.19 93 LEU A O 1
ATOM 736 N N . SER A 1 94 ? 1.501 -16.602 -19.859 1.00 87.62 94 SER A N 1
ATOM 737 C CA . SER A 1 94 ? 0.161 -17.198 -19.845 1.00 87.62 94 SER A CA 1
ATOM 738 C C . SER A 1 94 ? -0.101 -17.898 -18.519 1.00 87.62 94 SER A C 1
ATOM 740 O O . SER A 1 94 ? -1.173 -17.740 -17.924 1.00 87.62 94 SER A O 1
ATOM 742 N N . ARG A 1 95 ? 0.908 -18.607 -18.000 1.00 87.19 95 ARG A N 1
ATOM 743 C CA . ARG A 1 95 ? 0.848 -19.205 -16.665 1.00 87.19 95 ARG A CA 1
ATOM 744 C C . ARG A 1 95 ? 0.733 -18.147 -15.572 1.00 87.19 95 ARG A C 1
ATOM 746 O O . ARG A 1 95 ? -0.104 -18.291 -14.686 1.00 87.19 95 ARG A O 1
ATOM 753 N N . LEU A 1 96 ? 1.530 -17.079 -15.638 1.00 89.06 96 LEU A N 1
ATOM 754 C CA . LEU A 1 96 ? 1.472 -15.986 -14.660 1.00 89.06 96 LEU A CA 1
ATOM 755 C C . LEU A 1 96 ? 0.106 -15.302 -14.604 1.00 89.06 96 LEU A C 1
ATOM 757 O O . LEU A 1 96 ? -0.401 -15.031 -13.516 1.00 89.06 96 LEU A O 1
ATOM 761 N N . LEU A 1 97 ? -0.483 -15.037 -15.768 1.00 87.62 97 LEU A N 1
ATOM 762 C CA . LEU A 1 97 ? -1.797 -14.418 -15.878 1.00 87.62 97 LEU A CA 1
ATOM 763 C C . LEU A 1 97 ? -2.893 -15.343 -15.343 1.00 87.62 97 LEU A C 1
ATOM 765 O O . LEU A 1 97 ? -3.749 -14.897 -14.587 1.00 87.62 97 LEU A O 1
ATOM 769 N N . SER A 1 98 ? -2.812 -16.638 -15.657 1.00 85.88 98 SER A N 1
ATOM 770 C CA . SER A 1 98 ? -3.737 -17.652 -15.137 1.00 85.88 98 SER A CA 1
ATOM 771 C C . SER A 1 98 ? -3.666 -17.778 -13.612 1.00 85.88 98 SER A C 1
ATOM 773 O O . SER A 1 98 ? -4.701 -17.869 -12.957 1.00 85.88 98 SER A O 1
ATOM 775 N N . GLU A 1 99 ? -2.461 -17.739 -13.030 1.00 86.56 99 GLU A N 1
ATOM 776 C CA . GLU A 1 99 ? -2.265 -17.742 -11.572 1.00 86.56 99 GLU A CA 1
ATOM 777 C C . GLU A 1 99 ? -2.875 -16.495 -10.907 1.00 86.56 99 GLU A C 1
ATOM 779 O O . GLU A 1 99 ? -3.463 -16.599 -9.834 1.00 86.56 99 GLU A O 1
ATOM 784 N N . ALA A 1 100 ? -2.755 -15.320 -11.534 1.00 85.62 100 ALA A N 1
ATOM 785 C CA . ALA A 1 100 ? -3.256 -14.056 -10.988 1.00 85.62 100 ALA A CA 1
ATOM 786 C C . ALA A 1 100 ? -4.769 -13.840 -11.183 1.00 85.62 100 ALA A C 1
ATOM 788 O O . ALA A 1 100 ? -5.362 -12.993 -10.513 1.00 85.62 100 ALA A O 1
ATOM 789 N N . ALA A 1 101 ? -5.384 -14.577 -12.108 1.00 82.81 101 ALA A N 1
ATOM 790 C CA . ALA A 1 101 ? -6.788 -14.442 -12.469 1.00 82.81 101 ALA A CA 1
ATOM 791 C C . ALA A 1 101 ? -7.757 -15.152 -11.503 1.00 82.81 101 ALA A C 1
ATOM 793 O O . ALA A 1 101 ? -8.954 -15.025 -11.708 1.00 82.81 101 ALA A O 1
ATOM 794 N N . GLU A 1 102 ? -7.283 -15.894 -10.487 1.00 74.94 102 GLU A N 1
ATOM 795 C CA . GLU A 1 102 ? -8.066 -16.494 -9.377 1.00 74.94 102 GLU A CA 1
ATOM 796 C C . GLU A 1 102 ? -9.533 -16.886 -9.713 1.00 74.94 102 GLU A C 1
ATOM 798 O O . GLU A 1 102 ? -10.470 -16.526 -9.004 1.00 74.94 102 GLU A O 1
ATOM 803 N N . GLY A 1 103 ? -9.751 -17.648 -10.794 1.00 71.38 103 GLY A N 1
ATOM 804 C CA . GLY A 1 103 ? -11.082 -18.142 -11.193 1.00 71.38 103 GLY A CA 1
ATOM 805 C C . GLY A 1 103 ? -11.731 -17.438 -12.392 1.00 71.38 103 GLY A C 1
ATOM 806 O O . GLY A 1 103 ? -12.792 -17.873 -12.839 1.00 71.38 103 GLY A O 1
ATOM 807 N N . HIS A 1 104 ? -11.094 -16.413 -12.959 1.00 76.81 104 HIS A N 1
ATOM 808 C CA . HIS A 1 104 ? -11.520 -15.778 -14.209 1.00 76.81 104 HIS A CA 1
ATOM 809 C C . HIS A 1 104 ? -10.978 -16.509 -15.437 1.00 76.81 104 HIS A C 1
ATOM 811 O O . HIS A 1 104 ? -9.888 -17.086 -15.422 1.00 76.81 104 HIS A O 1
ATOM 817 N N . ARG A 1 105 ? -11.742 -16.465 -16.534 1.00 80.25 105 ARG A N 1
ATOM 818 C CA . ARG A 1 105 ? -11.308 -17.018 -17.819 1.00 80.25 105 ARG A CA 1
ATOM 819 C C . ARG A 1 105 ? -10.245 -16.108 -18.431 1.00 80.25 105 ARG A C 1
ATOM 821 O O . ARG A 1 105 ? -10.520 -14.950 -18.727 1.00 80.25 105 ARG A O 1
ATOM 828 N N . VAL A 1 106 ? -9.056 -16.657 -18.654 1.00 81.94 106 VAL A N 1
ATOM 829 C CA . VAL A 1 106 ? -7.982 -15.998 -19.401 1.00 81.94 106 VAL A CA 1
ATOM 830 C C . VAL A 1 106 ? -8.088 -16.408 -20.866 1.00 81.94 106 VAL A C 1
ATOM 832 O O . VAL A 1 106 ? -8.053 -17.597 -21.181 1.00 81.94 106 VAL A O 1
ATOM 835 N N . GLU A 1 107 ? -8.229 -15.428 -21.753 1.00 83.44 107 GLU A N 1
ATOM 836 C CA . GLU A 1 107 ? -8.139 -15.619 -23.200 1.00 83.44 107 GLU A CA 1
ATOM 837 C C . GLU A 1 107 ? -6.815 -15.023 -23.679 1.00 83.44 107 GLU A C 1
ATOM 839 O O . GLU A 1 107 ? -6.500 -13.869 -23.393 1.00 83.44 107 GLU A O 1
ATOM 844 N N . ALA A 1 108 ? -6.018 -15.838 -24.362 1.00 81.38 108 ALA A N 1
ATOM 845 C CA . ALA A 1 108 ? -4.764 -15.438 -24.979 1.00 81.38 108 ALA A CA 1
ATOM 846 C C . ALA A 1 108 ? -4.762 -15.951 -26.421 1.00 81.38 108 ALA A C 1
ATOM 848 O O . ALA A 1 108 ? -5.297 -17.032 -26.685 1.00 81.38 108 ALA A O 1
ATOM 849 N N . ASP A 1 109 ? -4.177 -15.178 -27.335 1.00 84.44 109 ASP A N 1
ATOM 850 C CA . ASP A 1 109 ? -4.019 -15.587 -28.732 1.00 84.44 109 ASP A CA 1
ATOM 851 C C . ASP A 1 109 ? -3.180 -16.871 -28.848 1.00 84.44 109 ASP A C 1
ATOM 853 O O . ASP A 1 109 ? -2.431 -17.238 -27.941 1.00 84.44 109 ASP A O 1
ATOM 857 N N . GLU A 1 110 ? -3.285 -17.571 -29.978 1.00 78.44 110 GLU A N 1
ATOM 858 C CA . GLU A 1 110 ? -2.483 -18.773 -30.217 1.00 78.44 110 GLU A CA 1
ATOM 859 C C . GLU A 1 110 ? -0.983 -18.428 -30.292 1.00 78.44 110 GLU A C 1
ATOM 861 O O . GLU A 1 110 ? -0.542 -17.686 -31.172 1.00 78.44 110 GLU A O 1
ATOM 866 N N . GLY A 1 111 ? -0.179 -18.984 -29.379 1.00 79.50 111 GLY A N 1
ATOM 867 C CA . GLY A 1 111 ? 1.272 -18.796 -29.369 1.00 79.50 111 GLY A CA 1
ATOM 868 C C . GLY A 1 111 ? 1.940 -19.111 -28.030 1.00 79.50 111 GLY A C 1
ATOM 869 O O . GLY A 1 111 ? 1.280 -19.345 -27.019 1.00 79.50 111 GLY A O 1
ATOM 870 N N . SER A 1 112 ? 3.275 -19.126 -28.033 1.00 82.69 112 SER A N 1
ATOM 871 C CA . SER A 1 112 ? 4.094 -19.172 -26.817 1.00 82.69 112 SER A CA 1
ATOM 872 C C . SER A 1 112 ? 4.342 -17.752 -26.307 1.00 82.69 112 SER A C 1
ATOM 874 O O . SER A 1 112 ? 4.905 -16.932 -27.038 1.00 82.69 112 SER A O 1
ATOM 876 N N . PHE A 1 113 ? 3.981 -17.470 -25.055 1.00 88.62 113 PHE A N 1
ATOM 877 C CA . PHE A 1 113 ? 4.199 -16.168 -24.414 1.00 88.62 113 PHE A CA 1
ATOM 878 C C . PHE A 1 113 ? 5.365 -16.222 -23.423 1.00 88.62 113 PHE A C 1
ATOM 880 O O . PHE A 1 113 ? 5.241 -15.826 -22.264 1.00 88.62 113 PHE A O 1
ATOM 887 N N . ASP A 1 114 ? 6.501 -16.733 -23.891 1.00 91.62 114 ASP A N 1
ATOM 888 C CA . ASP A 1 114 ? 7.726 -16.853 -23.110 1.00 91.62 114 ASP A CA 1
ATOM 889 C C . ASP A 1 114 ? 8.662 -15.671 -23.367 1.00 91.62 114 ASP A C 1
ATOM 891 O O . ASP A 1 114 ? 8.869 -15.247 -24.506 1.00 91.62 114 ASP A O 1
ATOM 895 N N . GLY A 1 115 ? 9.284 -15.153 -22.310 1.00 91.50 115 GLY A N 1
ATOM 896 C CA . GLY A 1 115 ? 10.306 -14.122 -22.460 1.00 91.50 115 GLY A CA 1
ATOM 897 C C . GLY A 1 115 ? 11.089 -13.819 -21.192 1.00 91.50 115 GLY A C 1
ATOM 898 O O . GLY A 1 115 ? 10.935 -14.467 -20.155 1.00 91.50 115 GLY A O 1
ATOM 899 N N . ASP A 1 116 ? 11.952 -12.813 -21.295 1.00 94.12 116 ASP A N 1
ATOM 900 C CA . ASP A 1 116 ? 12.844 -12.391 -20.220 1.00 94.12 116 ASP A CA 1
ATOM 901 C C . ASP A 1 116 ? 12.145 -11.358 -19.334 1.00 94.12 116 ASP A C 1
ATOM 903 O O . ASP A 1 116 ? 12.176 -10.152 -19.599 1.00 94.12 116 ASP A O 1
ATOM 907 N N . PHE A 1 117 ? 11.530 -11.830 -18.250 1.00 92.25 117 PHE A N 1
ATOM 908 C CA . PHE A 1 117 ? 10.720 -10.993 -17.370 1.00 92.25 117 PHE A CA 1
ATOM 909 C C . PHE A 1 117 ? 11.105 -11.132 -15.904 1.00 92.25 117 PHE A C 1
ATOM 911 O O . PHE A 1 117 ? 11.604 -12.163 -15.461 1.00 92.25 117 PHE A O 1
ATOM 918 N N . ASP A 1 118 ? 10.867 -10.077 -15.128 1.00 92.00 118 ASP A N 1
ATOM 919 C CA . ASP A 1 118 ? 10.862 -10.196 -13.673 1.00 92.00 118 ASP A CA 1
ATOM 920 C C . ASP A 1 118 ? 9.523 -10.803 -13.247 1.00 92.00 118 ASP A C 1
ATOM 922 O O . ASP A 1 118 ? 8.484 -10.139 -13.243 1.00 92.00 118 ASP A O 1
ATOM 926 N N . GLN A 1 119 ? 9.561 -12.097 -12.939 1.00 91.25 119 GLN A N 1
ATOM 927 C CA . GLN A 1 119 ? 8.382 -12.874 -12.583 1.00 91.25 119 GLN A CA 1
ATOM 928 C C . GLN A 1 119 ? 7.671 -12.317 -11.342 1.00 91.25 119 GLN A C 1
ATOM 930 O O . GLN A 1 119 ? 6.441 -12.294 -11.296 1.00 91.25 119 GLN A O 1
ATOM 935 N N . ASP A 1 120 ? 8.434 -11.873 -10.344 1.00 88.50 120 ASP A N 1
ATOM 936 C CA . ASP A 1 120 ? 7.894 -11.431 -9.060 1.00 88.50 120 ASP A CA 1
ATOM 937 C C . ASP A 1 120 ? 7.204 -10.065 -9.227 1.00 88.50 120 ASP A C 1
ATOM 939 O O . ASP A 1 120 ? 6.069 -9.881 -8.780 1.00 88.50 120 ASP A O 1
ATOM 943 N N . ALA A 1 121 ? 7.832 -9.148 -9.974 1.00 87.19 121 ALA A N 1
ATOM 944 C CA . ALA A 1 121 ? 7.245 -7.848 -10.300 1.00 87.19 121 ALA A CA 1
ATOM 945 C C . ALA A 1 121 ? 5.978 -7.972 -11.169 1.00 87.19 121 ALA A C 1
ATOM 947 O O . ALA A 1 121 ? 4.992 -7.274 -10.927 1.00 87.19 121 ALA A O 1
ATOM 948 N N . LEU A 1 122 ? 5.970 -8.882 -12.154 1.00 89.88 122 LEU A N 1
ATOM 949 C CA . LEU A 1 122 ? 4.790 -9.135 -12.989 1.00 89.88 122 LEU A CA 1
ATOM 950 C C . LEU A 1 122 ? 3.628 -9.724 -12.194 1.00 89.88 122 LEU A C 1
ATOM 952 O O . LEU A 1 122 ? 2.504 -9.253 -12.342 1.00 89.88 122 LEU A O 1
ATOM 956 N N . LYS A 1 123 ? 3.879 -10.714 -11.328 1.00 88.88 123 LYS A N 1
ATOM 957 C CA . LYS A 1 123 ? 2.840 -11.277 -10.447 1.00 88.88 123 LYS A CA 1
ATOM 958 C C . LYS A 1 123 ? 2.193 -10.198 -9.593 1.00 88.88 123 LYS A C 1
ATOM 960 O O . LYS A 1 123 ? 0.970 -10.140 -9.482 1.00 88.88 123 LYS A O 1
ATOM 965 N N . GLU A 1 124 ? 3.012 -9.335 -9.001 1.00 84.81 124 GLU A N 1
ATOM 966 C CA . GLU A 1 124 ? 2.522 -8.240 -8.175 1.00 84.81 124 GLU A CA 1
ATOM 967 C C . GLU A 1 124 ? 1.708 -7.232 -9.002 1.00 84.81 124 GLU A C 1
ATOM 969 O O . GLU A 1 124 ? 0.648 -6.787 -8.562 1.00 84.81 124 GLU A O 1
ATOM 974 N N . ALA A 1 125 ? 2.160 -6.878 -10.207 1.00 85.25 125 ALA A N 1
ATOM 975 C CA . ALA A 1 125 ? 1.427 -5.987 -11.105 1.00 85.25 125 ALA A CA 1
ATOM 976 C C . ALA A 1 125 ? 0.069 -6.578 -11.517 1.00 85.25 125 ALA A C 1
ATOM 978 O O . ALA A 1 125 ? -0.955 -5.915 -11.357 1.00 85.25 125 ALA A O 1
ATOM 979 N N . LEU A 1 126 ? 0.049 -7.836 -11.965 1.00 87.75 126 LEU A N 1
ATOM 980 C CA . LEU A 1 126 ? -1.166 -8.539 -12.377 1.00 87.75 126 LEU A CA 1
ATOM 981 C C . LEU A 1 126 ? -2.178 -8.635 -11.235 1.00 87.75 126 LEU A C 1
ATOM 983 O O . LEU A 1 126 ? -3.341 -8.305 -11.433 1.00 87.75 126 LEU A O 1
ATOM 987 N N . LYS A 1 127 ? -1.725 -8.977 -10.023 1.00 83.75 127 LYS A N 1
ATOM 988 C CA . LYS A 1 127 ? -2.577 -8.997 -8.828 1.00 83.75 127 LYS A CA 1
ATOM 989 C C . LYS A 1 127 ? -3.194 -7.630 -8.522 1.00 83.75 127 LYS A C 1
ATOM 991 O O . LYS A 1 127 ? -4.369 -7.549 -8.185 1.00 83.75 127 LYS A O 1
ATOM 996 N N . ASN A 1 128 ? -2.419 -6.549 -8.629 1.00 79.19 128 ASN A N 1
ATOM 997 C CA . ASN A 1 128 ? -2.946 -5.204 -8.379 1.00 79.19 128 ASN A CA 1
ATOM 998 C C . ASN A 1 128 ? -3.989 -4.796 -9.430 1.00 79.19 128 ASN A C 1
ATOM 1000 O O . ASN A 1 128 ? -4.974 -4.150 -9.083 1.00 79.19 128 ASN A O 1
ATOM 1004 N N . ILE A 1 129 ? -3.795 -5.188 -10.693 1.00 81.50 129 ILE A N 1
ATOM 1005 C CA . ILE A 1 129 ? -4.749 -4.921 -11.777 1.00 81.50 129 ILE A CA 1
ATOM 1006 C C . ILE A 1 129 ? -6.049 -5.702 -11.555 1.00 81.50 129 ILE A C 1
ATOM 1008 O O . ILE A 1 129 ? -7.126 -5.110 -11.611 1.00 81.50 129 ILE A O 1
ATOM 1012 N N . THR A 1 130 ? -5.970 -7.003 -11.258 1.00 79.19 130 THR A N 1
ATOM 1013 C CA . THR A 1 130 ? -7.166 -7.839 -11.063 1.00 79.19 130 THR A CA 1
ATOM 1014 C C . THR A 1 130 ? -7.941 -7.441 -9.806 1.00 79.19 130 THR A C 1
ATOM 1016 O O . THR A 1 130 ? -9.163 -7.343 -9.848 1.00 79.19 130 THR A O 1
ATOM 1019 N N . GLN A 1 131 ? -7.258 -7.095 -8.710 1.00 72.56 131 GLN A N 1
ATOM 1020 C CA . GLN A 1 131 ? -7.906 -6.604 -7.486 1.00 72.56 131 GLN A CA 1
ATOM 1021 C C . GLN A 1 131 ? -8.478 -5.184 -7.632 1.00 72.56 131 GLN A C 1
ATOM 1023 O O . GLN A 1 131 ? -9.546 -4.901 -7.091 1.00 72.56 131 GLN A O 1
ATOM 1028 N N . GLY A 1 132 ? -7.806 -4.298 -8.375 1.00 59.03 132 GLY A N 1
ATOM 1029 C CA . GLY A 1 132 ? -8.295 -2.946 -8.664 1.00 59.03 132 GLY A CA 1
ATOM 1030 C C . GLY A 1 132 ? -9.502 -2.925 -9.608 1.00 59.03 132 GLY A C 1
ATOM 1031 O O . GLY A 1 132 ? -10.413 -2.122 -9.418 1.00 59.03 132 GLY A O 1
ATOM 1032 N N . GLY A 1 133 ? -9.557 -3.846 -10.576 1.00 53.41 133 GLY A N 1
ATOM 1033 C CA . GLY A 1 133 ? -10.693 -3.995 -11.493 1.00 53.41 133 GLY A CA 1
ATOM 1034 C C . GLY A 1 133 ? -12.001 -4.381 -10.792 1.00 53.41 133 GLY A C 1
ATOM 1035 O O . GLY A 1 133 ? -13.071 -3.929 -11.193 1.00 53.41 133 GLY A O 1
ATOM 1036 N N . HIS A 1 134 ? -11.924 -5.138 -9.693 1.00 48.78 134 HIS A N 1
ATOM 1037 C CA . HIS A 1 134 ? -13.094 -5.515 -8.894 1.00 48.78 134 HIS A CA 1
ATOM 1038 C C . HIS A 1 134 ? -13.743 -4.348 -8.142 1.00 48.78 134 HIS A C 1
ATOM 1040 O O . HIS A 1 134 ? -14.951 -4.374 -7.922 1.00 48.78 134 HIS A O 1
ATOM 1046 N N . ALA A 1 135 ? -12.975 -3.322 -7.765 1.00 42.88 135 ALA A N 1
ATOM 1047 C CA . ALA A 1 135 ? -13.520 -2.155 -7.074 1.00 42.88 135 ALA A CA 1
ATOM 1048 C C . ALA A 1 135 ? -14.299 -1.226 -8.019 1.00 42.88 135 ALA A C 1
ATOM 1050 O O . ALA A 1 135 ? -15.262 -0.610 -7.585 1.00 42.88 135 ALA A O 1
ATOM 1051 N N . SER A 1 136 ? -13.908 -1.146 -9.298 1.00 42.84 136 SER A N 1
ATOM 1052 C CA . SER A 1 136 ? -14.573 -0.276 -10.278 1.00 42.84 136 SER A CA 1
ATOM 1053 C C . SER A 1 136 ? -15.870 -0.883 -10.822 1.00 42.84 136 SER A C 1
ATOM 1055 O O . SER A 1 136 ? -16.842 -0.157 -10.991 1.00 42.84 136 SER A O 1
ATOM 1057 N N . ALA A 1 137 ? -15.914 -2.203 -11.039 1.00 43.66 137 ALA A N 1
ATOM 1058 C CA . ALA A 1 137 ? -17.100 -2.886 -11.567 1.00 43.66 137 ALA A CA 1
ATOM 1059 C C . ALA A 1 137 ? -18.283 -2.947 -10.578 1.00 43.66 137 ALA A C 1
ATOM 1061 O O . ALA A 1 137 ? -19.420 -3.083 -11.003 1.00 43.66 137 ALA A O 1
ATOM 1062 N N . ALA A 1 138 ? -18.038 -2.827 -9.268 1.00 43.38 138 ALA A N 1
ATOM 1063 C CA . ALA A 1 138 ? -19.101 -2.794 -8.255 1.00 43.38 138 ALA A CA 1
ATOM 1064 C C . ALA A 1 138 ? -19.798 -1.423 -8.135 1.00 43.38 138 ALA A C 1
ATOM 1066 O O . ALA A 1 138 ? -20.764 -1.296 -7.391 1.00 43.38 138 ALA A O 1
ATOM 1067 N N . THR A 1 139 ? -19.293 -0.401 -8.832 1.00 42.34 139 THR A N 1
ATOM 1068 C CA . THR A 1 139 ? -19.822 0.975 -8.800 1.00 42.34 139 THR A CA 1
ATOM 1069 C C . THR A 1 139 ? -20.748 1.296 -9.972 1.00 42.34 139 THR A C 1
ATOM 1071 O O . THR A 1 139 ? -21.408 2.325 -9.927 1.00 42.34 139 THR A O 1
ATOM 1074 N N . ASP A 1 140 ? -20.818 0.429 -10.987 1.00 41.09 140 ASP A N 1
ATOM 1075 C CA . ASP A 1 140 ? -21.589 0.670 -12.217 1.00 41.09 140 ASP A CA 1
ATOM 1076 C C . ASP A 1 140 ? -22.980 -0.012 -12.217 1.00 41.09 140 ASP A C 1
ATOM 1078 O O . ASP A 1 140 ? -23.692 0.072 -13.213 1.00 41.09 140 ASP A O 1
ATOM 1082 N N . ASP A 1 141 ? -23.386 -0.660 -11.114 1.00 39.69 141 ASP A N 1
ATOM 1083 C CA . ASP A 1 141 ? -24.680 -1.368 -10.970 1.00 39.69 141 ASP A CA 1
ATOM 1084 C C . ASP A 1 141 ? -25.711 -0.627 -10.075 1.00 39.69 141 ASP A C 1
ATOM 1086 O O . ASP A 1 141 ? -26.765 -1.179 -9.751 1.00 39.69 141 ASP A O 1
ATOM 1090 N N . GLU A 1 142 ? -25.452 0.627 -9.686 1.00 39.94 142 GLU A N 1
ATOM 1091 C CA . GLU A 1 142 ? -26.440 1.505 -9.032 1.00 39.94 142 GLU A CA 1
ATOM 1092 C C . GLU A 1 142 ? -26.709 2.757 -9.886 1.00 39.94 142 GLU A C 1
ATOM 1094 O O . GLU A 1 142 ? -26.212 3.836 -9.579 1.00 39.94 142 GLU A O 1
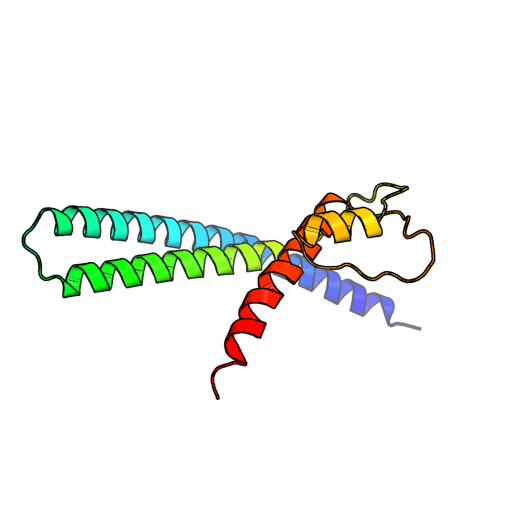ATOM 1099 N N . ASP A 1 143 ? -27.507 2.605 -10.948 1.00 34.94 143 ASP A N 1
ATOM 1100 C CA . ASP A 1 143 ? -28.329 3.675 -11.549 1.00 34.94 143 ASP A CA 1
ATOM 1101 C C . ASP A 1 143 ? -29.593 3.093 -12.219 1.00 34.94 143 ASP A C 1
ATOM 1103 O O . ASP A 1 143 ? -29.475 2.154 -13.044 1.00 34.94 143 ASP A O 1
#

Secondary structure (DSSP, 8-state):
---HHHHHHHHHHHHHHHHHHHHHHHHHHHHHHHHHHHHHHHHHHHHTTT--HHHHHHHHHHHHHHHHHHHHHHHHHHHHS------EEEEEHHHHHHHHTTTSPP---SS--EEEE-HHHHHHHHHHHHHHHHHHHTTSS--

Sequence (143 aa):
MKPLSTELQDAETLRELGSASVLIVHDLKNQLNGLKLYATFLRKRMEKSERPADELETIAKLIAGLERAAGDMTLLVRYGRPLELRRRPGTDLSRLLSEAAEGHRVEADEGSFDGDFDQDALKEALKNITQGGHASAATDDED